Protein AF-A0A7S1R643-F1 (afdb_monomer_lite)

Radius of gyration: 16.11 Å; chains: 1; bounding box: 36×35×41 Å

Structure (mmCIF, N/CA/C/O backbone):
data_AF-A0A7S1R643-F1
#
_entry.id   AF-A0A7S1R643-F1
#
loop_
_atom_site.group_PDB
_atom_site.id
_atom_site.type_symbol
_atom_site.label_atom_id
_atom_site.label_alt_id
_atom_site.label_comp_id
_atom_site.label_asym_id
_atom_site.label_entity_id
_atom_site.label_seq_id
_atom_site.pdbx_PDB_ins_code
_atom_site.Cartn_x
_atom_site.Cartn_y
_atom_site.Cartn_z
_atom_site.occupancy
_atom_site.B_iso_or_equiv
_atom_site.auth_seq_id
_atom_site.auth_comp_id
_atom_site.auth_asym_id
_atom_site.auth_atom_id
_atom_site.pdbx_PDB_model_num
ATOM 1 N N . ALA A 1 1 ? -11.268 12.284 -13.250 1.00 63.97 1 ALA A N 1
ATOM 2 C CA . ALA A 1 1 ? -10.699 11.170 -14.042 1.00 63.97 1 ALA A CA 1
ATOM 3 C C . ALA A 1 1 ? -11.154 9.835 -13.455 1.00 63.97 1 ALA A C 1
ATOM 5 O O . ALA A 1 1 ? -11.367 9.806 -12.249 1.00 63.97 1 ALA A O 1
ATOM 6 N N . PRO A 1 2 ? -11.327 8.762 -14.242 1.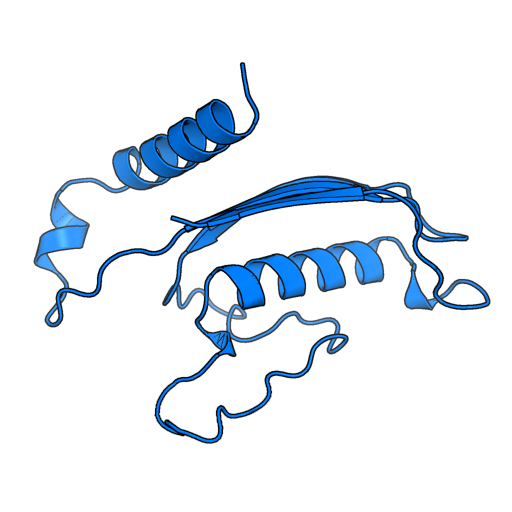00 91.31 2 PRO A N 1
ATOM 7 C CA . PRO A 1 2 ? -11.520 7.398 -13.732 1.00 91.31 2 PRO A CA 1
ATOM 8 C C . PRO A 1 2 ? -10.365 6.959 -12.813 1.00 91.31 2 PRO A C 1
ATOM 10 O O . PRO A 1 2 ? -9.262 7.489 -12.933 1.00 91.31 2 PRO A O 1
ATOM 13 N N . PHE A 1 3 ? -10.613 6.018 -11.897 1.00 91.69 3 PHE A N 1
ATOM 14 C CA . PHE A 1 3 ? -9.604 5.502 -10.952 1.00 91.69 3 PHE A CA 1
ATOM 15 C C . PHE A 1 3 ? -8.356 4.970 -11.669 1.00 91.69 3 PHE A C 1
ATOM 17 O O . PHE A 1 3 ? -7.246 5.406 -11.386 1.00 91.69 3 PHE A O 1
ATOM 24 N N . GLU A 1 4 ? -8.552 4.118 -12.673 1.00 93.38 4 GLU A N 1
ATOM 25 C CA . GLU A 1 4 ? -7.471 3.535 -13.470 1.00 93.38 4 GLU A CA 1
ATOM 26 C C . GLU A 1 4 ? -6.634 4.593 -14.202 1.00 93.38 4 GLU A C 1
ATOM 28 O O . GLU A 1 4 ? -5.409 4.535 -14.194 1.00 93.38 4 GLU A O 1
ATOM 33 N N . ALA A 1 5 ? -7.269 5.634 -14.749 1.00 94.12 5 ALA A N 1
ATOM 34 C CA . ALA A 1 5 ? -6.550 6.723 -15.407 1.00 94.12 5 ALA A CA 1
ATOM 35 C C . ALA A 1 5 ? -5.639 7.494 -14.434 1.00 94.12 5 ALA A C 1
ATOM 37 O O . ALA A 1 5 ? -4.560 7.937 -14.820 1.00 94.12 5 ALA A O 1
ATOM 38 N N . ARG A 1 6 ? -6.051 7.648 -13.165 1.00 95.00 6 ARG A N 1
ATOM 39 C CA . ARG A 1 6 ? -5.197 8.249 -12.126 1.00 95.00 6 ARG A CA 1
ATOM 40 C C . ARG A 1 6 ? -4.049 7.324 -11.740 1.00 95.00 6 ARG A C 1
ATOM 42 O O . ARG A 1 6 ? -2.932 7.808 -11.577 1.00 95.00 6 ARG A O 1
ATOM 49 N N . ALA A 1 7 ? -4.318 6.025 -11.632 1.00 94.12 7 ALA A N 1
ATOM 50 C CA . ALA A 1 7 ? -3.311 5.016 -11.335 1.00 94.12 7 ALA A CA 1
ATOM 51 C C . ALA A 1 7 ? -2.208 4.998 -12.408 1.00 94.12 7 ALA A C 1
ATOM 53 O O . ALA A 1 7 ? -1.032 5.172 -12.088 1.00 94.12 7 ALA A O 1
ATOM 54 N N . LEU A 1 8 ? -2.607 4.929 -13.683 1.00 94.44 8 LEU A N 1
ATOM 55 C CA . LEU A 1 8 ? -1.712 5.009 -14.837 1.00 94.44 8 LEU A CA 1
ATOM 56 C C . LEU A 1 8 ? -0.927 6.321 -14.856 1.00 94.44 8 LEU A C 1
ATOM 58 O O . LEU A 1 8 ? 0.294 6.302 -14.966 1.00 94.44 8 LEU A O 1
ATOM 62 N N . ALA A 1 9 ? -1.598 7.464 -14.678 1.00 93.94 9 ALA A N 1
ATOM 63 C CA . ALA A 1 9 ? -0.919 8.756 -14.635 1.00 93.94 9 ALA A CA 1
ATOM 64 C C . ALA A 1 9 ? 0.134 8.813 -13.517 1.00 93.94 9 ALA A C 1
ATOM 66 O O . ALA A 1 9 ? 1.222 9.350 -13.723 1.00 93.94 9 ALA A O 1
ATOM 67 N N . ARG A 1 10 ? -0.155 8.237 -12.343 1.00 93.06 10 ARG A N 1
ATOM 68 C CA . ARG A 1 10 ? 0.787 8.203 -11.221 1.00 93.06 10 ARG A CA 1
ATOM 69 C C . ARG A 1 10 ? 1.989 7.305 -11.508 1.00 93.06 10 ARG A C 1
ATOM 71 O O . ARG A 1 10 ? 3.106 7.723 -11.222 1.00 93.06 10 ARG A O 1
ATOM 78 N N . ALA A 1 11 ? 1.772 6.132 -12.101 1.00 91.06 11 ALA A N 1
ATOM 79 C CA . ALA A 1 11 ? 2.850 5.240 -12.528 1.00 91.06 11 ALA A CA 1
ATOM 80 C C . ALA A 1 11 ? 3.733 5.893 -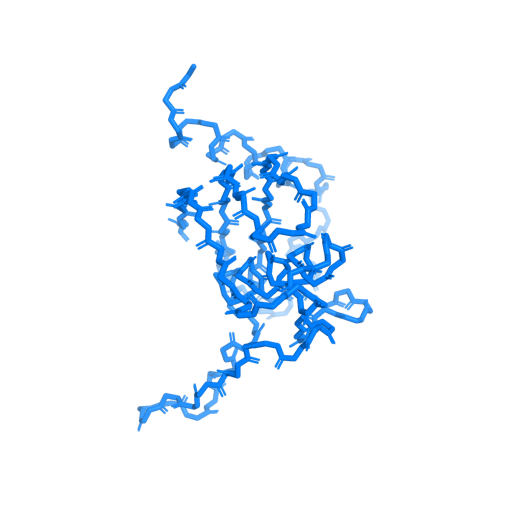13.608 1.00 91.06 11 ALA A C 1
ATOM 82 O O . ALA A 1 11 ? 4.955 5.903 -13.482 1.00 91.06 11 ALA A O 1
ATOM 83 N N . CYS A 1 12 ? 3.131 6.541 -14.613 1.00 90.44 12 CYS A N 1
ATOM 84 C CA . CYS A 1 12 ? 3.874 7.267 -15.645 1.00 90.44 12 CYS A CA 1
ATOM 85 C C . CYS A 1 12 ? 4.709 8.419 -15.070 1.00 90.44 12 CYS A C 1
ATOM 87 O O . CYS A 1 12 ? 5.827 8.641 -15.526 1.00 90.44 12 CYS A O 1
ATOM 89 N N . LEU A 1 13 ? 4.189 9.152 -14.078 1.00 90.06 13 LEU A N 1
ATOM 90 C CA . LEU A 1 13 ? 4.943 10.207 -13.394 1.00 90.06 13 LEU A CA 1
ATOM 91 C C . LEU A 1 13 ? 6.142 9.644 -12.619 1.00 90.06 13 LEU A C 1
ATOM 93 O O . LEU A 1 13 ? 7.225 10.225 -12.678 1.00 90.06 13 LEU A O 1
ATOM 97 N N . GLU A 1 14 ? 5.960 8.519 -11.923 1.00 87.50 14 GLU A N 1
ATOM 98 C CA . GLU A 1 14 ? 7.034 7.830 -11.197 1.00 87.50 14 GLU A CA 1
ATOM 99 C C . GLU A 1 14 ? 8.140 7.357 -12.153 1.00 87.50 14 GLU A C 1
ATOM 101 O O . GLU A 1 14 ? 9.325 7.546 -11.877 1.00 87.50 14 GLU A O 1
ATOM 106 N N . ASP A 1 15 ? 7.764 6.811 -13.312 1.00 84.56 15 ASP A N 1
ATOM 107 C CA . ASP A 1 15 ? 8.714 6.421 -14.356 1.00 84.56 15 ASP A CA 1
ATOM 108 C C . ASP A 1 15 ? 9.416 7.629 -14.990 1.00 84.56 15 ASP A C 1
ATOM 110 O O . ASP A 1 15 ? 10.628 7.589 -15.200 1.00 84.56 15 ASP A O 1
ATOM 114 N N . ALA A 1 16 ? 8.684 8.710 -15.279 1.00 84.12 16 ALA A N 1
ATOM 115 C CA . ALA A 1 16 ? 9.235 9.914 -15.903 1.00 84.12 16 ALA A CA 1
ATOM 116 C C . ALA A 1 16 ? 10.231 10.650 -14.994 1.00 84.12 16 ALA A C 1
ATOM 118 O O . ALA A 1 16 ? 11.204 11.222 -15.485 1.00 84.12 16 ALA A O 1
ATOM 119 N N . GLY A 1 17 ? 10.025 10.613 -13.673 1.00 80.62 17 GLY A N 1
ATOM 120 C CA . GLY A 1 17 ? 10.959 11.178 -12.694 1.00 80.62 17 GLY A CA 1
ATOM 121 C C . GLY A 1 17 ? 12.300 10.438 -12.622 1.00 80.62 17 GLY A C 1
ATOM 122 O O . GLY A 1 17 ? 13.278 10.968 -12.094 1.00 80.62 17 GLY A O 1
ATOM 123 N N . ARG A 1 18 ? 12.377 9.224 -13.174 1.00 72.69 18 ARG A N 1
ATOM 124 C CA . ARG A 1 18 ? 13.587 8.405 -13.207 1.00 72.69 18 ARG A CA 1
ATOM 125 C C . ARG A 1 18 ? 14.220 8.579 -14.594 1.00 72.69 18 ARG A C 1
ATOM 127 O O . ARG A 1 18 ? 13.810 7.940 -15.557 1.00 72.69 18 ARG A O 1
ATOM 134 N N . GLY A 1 19 ? 15.217 9.462 -14.709 1.00 66.25 19 GLY A N 1
ATOM 135 C CA . GLY A 1 19 ? 15.917 9.744 -15.977 1.00 66.25 19 GLY A CA 1
ATOM 136 C C . GLY A 1 19 ? 16.524 8.501 -16.655 1.00 66.25 19 GLY A C 1
ATOM 137 O O . GLY A 1 19 ? 16.715 7.477 -16.011 1.00 66.25 19 GLY A O 1
ATOM 138 N N . GLU A 1 20 ? 16.871 8.574 -17.946 1.00 63.66 20 GLU A N 1
ATOM 139 C CA . GLU A 1 20 ? 17.223 7.418 -18.811 1.00 63.66 20 GLU A CA 1
ATOM 140 C C . GLU A 1 20 ? 18.264 6.422 -18.249 1.00 63.66 20 GLU A C 1
ATOM 142 O O . GLU A 1 20 ? 18.293 5.248 -18.635 1.00 63.66 20 GLU A O 1
ATOM 147 N N . ASP A 1 21 ? 19.098 6.867 -17.312 1.00 63.34 21 ASP A N 1
ATOM 148 C CA . ASP A 1 21 ? 20.229 6.128 -16.759 1.00 63.34 21 ASP A CA 1
ATOM 149 C C . ASP A 1 21 ? 19.823 4.928 -15.875 1.00 63.34 21 ASP A C 1
ATOM 151 O O . ASP A 1 21 ? 20.577 3.960 -15.746 1.00 63.34 21 ASP A O 1
ATOM 155 N N . TRP A 1 22 ? 18.607 4.908 -15.307 1.00 62.34 22 TRP A N 1
ATOM 156 C CA . TRP A 1 22 ? 18.188 3.791 -14.442 1.00 62.34 22 TRP A CA 1
ATOM 157 C C . TRP A 1 22 ? 17.994 2.475 -15.204 1.00 62.34 22 TRP A C 1
ATOM 159 O O . TRP A 1 22 ? 18.207 1.405 -14.629 1.00 62.34 22 TRP A O 1
ATOM 169 N N . ARG A 1 23 ? 17.595 2.531 -16.487 1.00 60.12 23 ARG A N 1
ATOM 170 C CA . ARG A 1 23 ? 17.365 1.334 -17.321 1.00 60.12 23 ARG A CA 1
ATOM 171 C C . ARG A 1 23 ? 18.673 0.631 -17.669 1.00 60.12 23 ARG A C 1
ATOM 173 O O . ARG A 1 23 ? 18.705 -0.591 -17.741 1.00 60.12 23 ARG A O 1
ATOM 180 N N . ARG A 1 24 ? 19.754 1.400 -17.841 1.00 58.62 24 ARG A N 1
ATOM 181 C CA . ARG A 1 24 ? 21.076 0.903 -18.258 1.00 58.62 24 ARG A CA 1
ATOM 182 C C . ARG A 1 24 ? 21.870 0.250 -17.125 1.00 58.62 24 ARG A C 1
ATOM 184 O O . ARG A 1 24 ? 22.777 -0.527 -17.389 1.00 58.62 24 ARG A O 1
ATOM 191 N N . ARG A 1 25 ? 21.522 0.536 -15.867 1.00 59.12 25 ARG A N 1
ATOM 192 C CA . ARG A 1 25 ? 22.227 0.030 -14.674 1.00 59.12 25 ARG A CA 1
ATOM 193 C C . ARG A 1 25 ? 21.755 -1.347 -14.191 1.00 59.12 25 ARG A C 1
ATOM 195 O O . ARG A 1 25 ? 22.261 -1.830 -13.181 1.00 59.12 25 ARG A O 1
ATOM 202 N N . ARG A 1 26 ? 20.787 -1.991 -14.857 1.00 57.75 26 ARG A N 1
ATOM 203 C CA . ARG A 1 26 ? 20.270 -3.304 -14.435 1.00 57.75 26 ARG A CA 1
ATOM 204 C C . ARG A 1 26 ? 20.862 -4.442 -15.270 1.00 57.75 26 ARG A C 1
ATOM 206 O O . ARG A 1 26 ? 20.676 -4.493 -16.476 1.00 57.75 26 ARG A O 1
ATOM 213 N N . PHE A 1 27 ? 21.497 -5.396 -14.586 1.00 54.88 27 PHE A N 1
ATOM 214 C CA . PHE A 1 27 ? 21.971 -6.670 -15.153 1.00 54.88 27 PHE A CA 1
ATOM 215 C C . PHE A 1 27 ? 20.822 -7.638 -15.511 1.00 54.88 27 PHE A C 1
ATOM 217 O O . PHE A 1 27 ? 21.023 -8.573 -16.277 1.00 54.88 27 PHE A O 1
ATOM 224 N N . PHE A 1 28 ? 19.617 -7.412 -14.967 1.00 57.28 28 PHE A N 1
ATOM 225 C CA . PHE A 1 28 ? 18.402 -8.185 -15.238 1.00 57.28 28 PHE A CA 1
ATOM 226 C C . PHE A 1 28 ? 17.243 -7.254 -15.617 1.00 57.28 28 PHE A C 1
ATOM 228 O O . PHE A 1 28 ? 16.871 -6.362 -14.847 1.00 57.28 28 PHE A O 1
ATOM 235 N N . PHE A 1 29 ? 16.637 -7.494 -16.781 1.00 59.78 29 PHE A N 1
ATOM 236 C CA . PHE A 1 29 ? 15.412 -6.825 -17.216 1.00 59.78 29 PHE A CA 1
ATOM 237 C C . PHE A 1 29 ? 14.211 -7.484 -16.524 1.00 59.78 29 PHE A C 1
ATOM 239 O O . PHE A 1 29 ? 13.629 -8.436 -17.034 1.00 59.78 29 PHE A O 1
ATOM 246 N N . LYS A 1 30 ? 13.879 -7.030 -15.311 1.00 67.00 30 LYS A N 1
ATOM 247 C CA . LYS A 1 30 ? 12.588 -7.346 -14.687 1.00 67.00 30 LYS A CA 1
ATOM 248 C C . LYS A 1 30 ? 11.589 -6.255 -15.033 1.00 67.00 30 LYS A C 1
ATOM 250 O O . LYS A 1 30 ? 11.874 -5.075 -14.811 1.00 67.00 30 LYS A O 1
ATOM 255 N N . GLU A 1 31 ? 10.441 -6.680 -15.546 1.00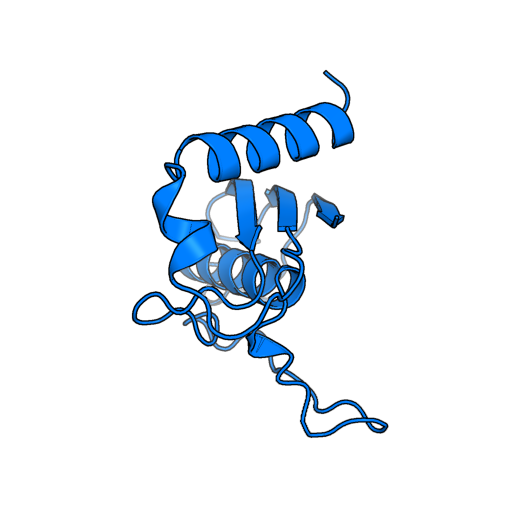 77.06 31 GLU A N 1
ATOM 256 C CA . GLU A 1 31 ? 9.283 -5.819 -15.740 1.00 77.06 31 GLU A CA 1
ATOM 257 C C . GLU A 1 31 ? 8.864 -5.204 -14.400 1.00 77.06 31 GLU A C 1
ATOM 259 O O . GLU A 1 31 ? 8.935 -5.842 -13.336 1.00 77.06 31 GLU A O 1
ATOM 264 N N . ARG A 1 32 ? 8.526 -3.917 -14.456 1.00 81.81 32 ARG A N 1
ATOM 265 C CA . ARG A 1 32 ? 8.082 -3.168 -13.289 1.00 81.81 32 ARG A CA 1
ATOM 266 C C . ARG A 1 32 ? 6.599 -3.403 -13.119 1.00 81.81 32 ARG A C 1
ATOM 268 O O . ARG A 1 32 ? 5.831 -3.160 -14.037 1.00 81.81 32 ARG A O 1
ATOM 275 N N . VAL A 1 33 ? 6.242 -3.839 -11.927 1.00 89.06 33 VAL A N 1
ATOM 276 C CA . VAL A 1 33 ? 4.864 -4.020 -11.498 1.00 89.06 33 VAL A CA 1
ATOM 277 C C . VAL A 1 33 ? 4.591 -2.922 -10.492 1.00 89.06 33 VAL A C 1
ATOM 279 O O . VAL A 1 33 ? 5.289 -2.825 -9.478 1.00 89.06 33 VAL A O 1
ATOM 282 N N . TYR A 1 34 ? 3.599 -2.093 -10.782 1.00 92.06 34 TYR A N 1
ATOM 283 C CA . TYR A 1 34 ? 3.129 -1.057 -9.882 1.00 92.06 34 TYR A CA 1
ATOM 284 C C . TYR A 1 34 ? 1.848 -1.505 -9.186 1.00 92.06 34 TYR A C 1
ATOM 286 O O . TYR A 1 34 ? 1.007 -2.164 -9.784 1.00 92.06 34 TYR A O 1
ATOM 294 N N . CYS A 1 35 ? 1.681 -1.105 -7.929 1.00 94.69 35 CYS A N 1
ATOM 295 C CA . CYS A 1 35 ? 0.432 -1.207 -7.191 1.00 94.69 35 CYS A CA 1
ATOM 296 C C . CYS A 1 35 ? 0.043 0.184 -6.696 1.00 94.69 35 CYS A C 1
ATOM 298 O O . CYS A 1 35 ? 0.720 0.767 -5.845 1.00 94.69 35 CYS A O 1
ATOM 300 N N . TYR A 1 36 ? -1.050 0.715 -7.230 1.00 95.94 36 TYR A N 1
ATOM 301 C CA . TYR A 1 36 ? -1.655 1.966 -6.798 1.00 95.94 36 TYR A CA 1
ATOM 302 C C . TYR A 1 36 ? -2.856 1.676 -5.906 1.00 95.94 36 TYR A C 1
ATOM 304 O O . TYR A 1 36 ? -3.673 0.813 -6.229 1.00 95.94 36 TYR A O 1
ATOM 312 N N . ALA A 1 37 ? -2.993 2.418 -4.812 1.00 96.62 37 ALA A N 1
ATOM 313 C CA . ALA A 1 37 ? -4.158 2.328 -3.949 1.00 96.62 37 ALA A CA 1
ATOM 314 C C . ALA A 1 37 ? -4.720 3.711 -3.621 1.00 96.62 37 ALA A C 1
ATOM 316 O O . ALA A 1 37 ? -3.964 4.641 -3.356 1.00 96.62 37 ALA A O 1
ATOM 317 N N . GLU A 1 38 ? -6.047 3.819 -3.586 1.00 97.38 38 GLU A N 1
ATOM 318 C CA . GLU A 1 38 ? -6.784 4.923 -2.965 1.00 97.38 38 GLU A CA 1
ATOM 319 C C . GLU A 1 38 ? -7.600 4.365 -1.809 1.00 97.38 38 GLU A C 1
ATOM 321 O O . GLU A 1 38 ? -8.278 3.347 -1.964 1.00 97.38 38 GLU A O 1
ATOM 326 N N . PHE A 1 39 ? -7.550 5.027 -0.661 1.00 97.12 39 PHE A N 1
ATOM 327 C CA . PHE A 1 39 ? -8.192 4.535 0.548 1.00 97.12 39 PHE A CA 1
ATOM 328 C C . PHE A 1 39 ? -8.896 5.651 1.313 1.00 97.12 39 PHE A C 1
ATOM 330 O O . PHE A 1 39 ? -8.471 6.808 1.314 1.00 97.12 39 PHE A O 1
ATOM 337 N N . ASP A 1 40 ? -9.992 5.267 1.952 1.00 97.31 40 ASP A N 1
ATOM 338 C CA . ASP A 1 40 ? -10.731 6.037 2.943 1.00 97.31 40 ASP A CA 1
ATOM 339 C C . ASP A 1 40 ? -11.141 5.047 4.040 1.00 97.31 40 ASP A C 1
ATOM 341 O O . ASP A 1 40 ? -12.036 4.219 3.842 1.00 97.31 40 ASP A O 1
ATOM 345 N N . LEU A 1 41 ? -10.390 5.060 5.138 1.00 94.88 41 LEU A N 1
ATOM 346 C CA . LEU A 1 41 ? -10.456 4.092 6.224 1.00 94.88 41 LEU A CA 1
ATOM 347 C C . LEU A 1 41 ? -10.730 4.803 7.542 1.00 94.88 41 LEU A C 1
ATOM 349 O O . LEU A 1 41 ? -10.173 5.859 7.827 1.00 94.88 41 LEU A O 1
ATOM 353 N N . ASP A 1 42 ? -11.559 4.174 8.357 1.00 93.50 42 ASP A N 1
ATOM 354 C CA . ASP A 1 42 ? -11.991 4.654 9.658 1.00 93.50 42 ASP A CA 1
ATOM 355 C C . ASP A 1 42 ? -11.638 3.591 10.711 1.00 93.50 42 ASP A C 1
ATOM 357 O O . ASP A 1 42 ? -12.390 2.623 10.902 1.00 93.50 42 ASP A O 1
ATOM 361 N N . PRO A 1 43 ? -10.437 3.667 11.316 1.00 89.69 43 PRO A N 1
ATOM 362 C CA . PRO A 1 43 ? -10.083 2.806 12.431 1.00 89.69 43 PRO A CA 1
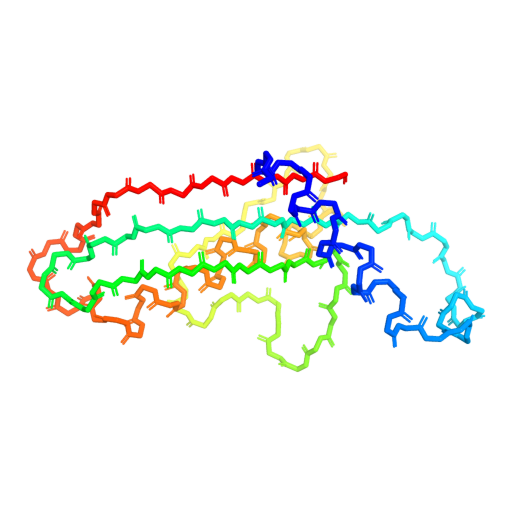ATOM 363 C C . PRO A 1 43 ? -10.920 3.205 13.647 1.00 89.69 43 PRO A C 1
ATOM 365 O O . PRO A 1 43 ? -10.892 4.353 14.087 1.00 89.69 43 PRO A O 1
ATOM 368 N N . ALA A 1 44 ? -11.661 2.254 14.217 1.00 86.44 44 ALA A N 1
ATOM 369 C CA . ALA A 1 44 ? -12.457 2.506 15.412 1.00 86.44 44 ALA A CA 1
ATOM 370 C C . ALA A 1 44 ? -11.536 3.041 16.513 1.00 86.44 44 ALA A C 1
ATOM 372 O O . ALA A 1 44 ? -10.591 2.356 16.866 1.00 86.44 44 ALA A O 1
ATOM 373 N N . GLY A 1 45 ? -11.788 4.247 17.030 1.00 80.62 45 GLY A N 1
ATOM 374 C CA . GLY A 1 45 ? -10.969 4.867 18.080 1.00 80.62 45 GLY A CA 1
ATOM 375 C C . GLY A 1 45 ? -9.611 5.427 17.632 1.00 80.62 45 GLY A C 1
ATOM 376 O O . GLY A 1 45 ? -8.810 5.775 18.496 1.00 80.62 45 GLY A O 1
ATOM 377 N N . GLY A 1 46 ? -9.358 5.520 16.323 1.00 85.25 46 GLY A N 1
ATOM 378 C CA . GLY A 1 46 ? -8.173 6.151 15.742 1.00 85.25 46 GLY A CA 1
ATOM 379 C C . GLY A 1 46 ? -8.501 7.360 14.861 1.00 85.25 46 GLY A C 1
ATOM 380 O O . GLY A 1 46 ? -9.638 7.830 14.812 1.00 85.25 46 GLY A O 1
ATOM 381 N N . GLU A 1 47 ? -7.492 7.871 14.155 1.00 90.94 47 GLU A N 1
ATOM 382 C CA . GLU A 1 47 ? -7.672 8.933 13.158 1.00 90.94 47 GLU A CA 1
ATOM 383 C C . GLU A 1 47 ? -8.146 8.355 11.817 1.00 90.94 47 GLU A C 1
ATOM 385 O O . GLU A 1 47 ? -7.607 7.364 11.320 1.00 90.94 47 GLU A O 1
ATOM 390 N N . ARG A 1 48 ? -9.142 8.998 11.195 1.00 94.25 48 ARG A N 1
ATOM 391 C CA . ARG A 1 48 ? -9.595 8.638 9.849 1.00 94.25 48 ARG A CA 1
ATOM 392 C C . ARG A 1 48 ? -8.476 8.861 8.833 1.00 94.25 48 ARG A C 1
ATOM 394 O O . ARG A 1 48 ? -7.944 9.959 8.702 1.00 94.25 48 ARG A O 1
ATOM 401 N N . LEU A 1 49 ? -8.199 7.844 8.030 1.00 95.06 49 LEU A N 1
ATOM 402 C CA . LEU A 1 49 ? -7.151 7.854 7.020 1.00 95.06 49 LEU A CA 1
ATOM 403 C C . LEU A 1 49 ? -7.742 7.980 5.623 1.00 95.06 49 LEU A C 1
ATOM 405 O O . LEU A 1 49 ? -8.484 7.112 5.171 1.00 95.06 49 LEU A O 1
ATOM 409 N N . ARG A 1 50 ? -7.359 9.030 4.897 1.00 97.19 50 ARG A N 1
ATOM 410 C CA . ARG A 1 50 ? -7.724 9.204 3.490 1.00 97.19 50 ARG A CA 1
ATOM 411 C C . ARG A 1 50 ? -6.505 9.568 2.667 1.00 97.19 50 ARG A C 1
ATOM 413 O O . ARG A 1 50 ? -5.805 10.524 2.987 1.00 97.19 50 ARG A O 1
ATOM 420 N N . GLY A 1 51 ? -6.283 8.855 1.572 1.00 96.12 51 GLY A N 1
ATOM 421 C CA . GLY A 1 51 ? -5.140 9.144 0.722 1.00 96.12 51 GLY A CA 1
ATOM 422 C C . GLY A 1 51 ? -4.982 8.193 -0.445 1.00 96.12 51 GLY A C 1
ATOM 423 O O . GLY A 1 51 ? -5.892 7.450 -0.817 1.00 96.12 51 GLY A O 1
ATOM 424 N N . SER A 1 52 ? -3.793 8.251 -1.032 1.00 95.94 52 SER A N 1
ATOM 425 C CA . SER A 1 52 ? -3.367 7.327 -2.069 1.00 95.94 52 SER A CA 1
ATOM 426 C C . SER A 1 52 ? -1.890 7.002 -1.927 1.00 95.94 52 SER A C 1
ATOM 428 O O . SER A 1 52 ? -1.117 7.871 -1.527 1.00 95.94 52 SER A O 1
ATOM 430 N N . LEU A 1 53 ? -1.494 5.799 -2.326 1.00 94.19 53 LEU A N 1
ATOM 431 C CA . LEU A 1 53 ? -0.103 5.357 -2.342 1.00 94.19 53 LEU A CA 1
ATOM 432 C C . LEU A 1 53 ? 0.216 4.621 -3.646 1.00 94.19 53 LEU A C 1
ATOM 434 O O . LEU A 1 53 ? -0.676 4.107 -4.320 1.00 94.19 53 LEU A O 1
ATOM 438 N N . LEU A 1 54 ? 1.497 4.603 -4.005 1.00 92.81 54 LEU A N 1
ATOM 439 C CA . LEU A 1 54 ? 2.034 3.850 -5.134 1.00 92.81 54 LEU A CA 1
ATOM 440 C C . LEU A 1 54 ? 3.234 3.042 -4.638 1.00 92.81 54 LEU A C 1
ATOM 442 O O . LEU A 1 54 ? 4.116 3.582 -3.962 1.00 92.81 54 LEU A O 1
ATOM 446 N N . ARG A 1 55 ? 3.269 1.756 -4.979 1.00 91.06 55 ARG A N 1
ATOM 447 C CA . ARG A 1 55 ? 4.408 0.869 -4.732 1.00 91.06 55 ARG A CA 1
ATOM 448 C C . ARG A 1 55 ? 4.838 0.164 -6.003 1.00 91.06 55 ARG A C 1
ATOM 450 O O . ARG A 1 55 ? 4.036 -0.029 -6.906 1.00 91.06 55 ARG A O 1
ATOM 457 N N . GLU A 1 56 ? 6.115 -0.186 -6.060 1.00 88.38 56 GLU A N 1
ATOM 458 C CA . GLU A 1 56 ? 6.757 -0.871 -7.181 1.00 88.38 56 GLU A CA 1
ATOM 459 C C . GLU A 1 56 ? 7.373 -2.170 -6.663 1.00 88.38 56 GLU A C 1
ATOM 461 O O . GLU A 1 56 ? 7.950 -2.205 -5.571 1.00 88.38 56 GLU A O 1
ATOM 466 N N . ASN A 1 57 ? 7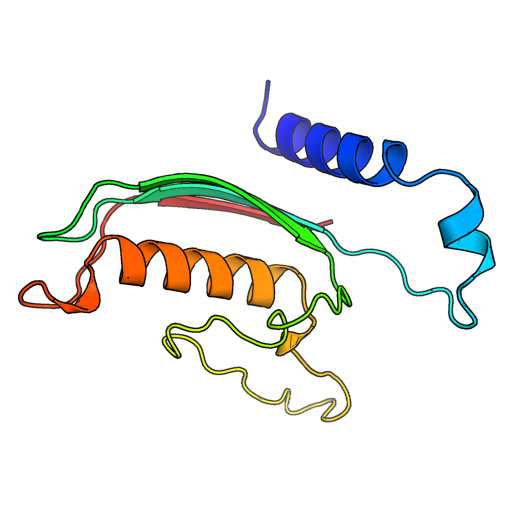.300 -3.237 -7.452 1.00 85.62 57 ASN A N 1
ATOM 467 C CA . ASN A 1 57 ? 8.021 -4.459 -7.139 1.00 85.62 57 ASN A CA 1
ATOM 468 C C . ASN A 1 57 ? 9.541 -4.212 -7.067 1.00 85.62 57 ASN A C 1
ATOM 470 O O . ASN A 1 57 ? 10.117 -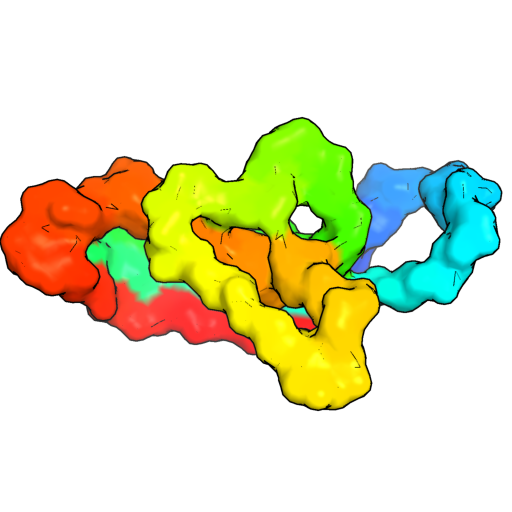3.393 -7.780 1.00 85.62 57 ASN A O 1
ATOM 474 N N . SER A 1 58 ? 10.237 -4.992 -6.243 1.00 75.12 58 SER A N 1
ATOM 475 C CA . SER A 1 58 ? 11.710 -4.973 -6.154 1.00 75.12 58 SER A CA 1
ATOM 476 C C . SER A 1 58 ? 12.359 -3.656 -5.676 1.00 75.12 58 SER A C 1
ATOM 478 O O . SER A 1 58 ? 13.584 -3.543 -5.759 1.00 75.12 58 SER A O 1
ATOM 480 N N . PHE A 1 59 ? 11.612 -2.663 -5.177 1.00 62.25 59 PHE A N 1
ATOM 481 C CA . PHE A 1 59 ? 12.228 -1.478 -4.569 1.00 62.25 59 PHE A CA 1
ATOM 482 C C . PHE A 1 59 ? 12.854 -1.830 -3.206 1.00 62.25 59 PHE A C 1
ATOM 484 O O . PHE A 1 59 ? 12.172 -2.313 -2.309 1.00 62.25 59 PHE A O 1
ATOM 491 N N . LEU A 1 60 ? 14.166 -1.601 -3.071 1.00 55.66 60 LEU A N 1
ATOM 492 C CA . LEU A 1 60 ? 14.995 -1.914 -1.896 1.00 55.66 60 LEU A CA 1
ATOM 493 C C . LEU A 1 60 ? 15.479 -0.622 -1.208 1.00 55.66 60 LEU A C 1
ATOM 495 O O . LEU A 1 60 ? 16.677 -0.425 -1.019 1.00 55.66 60 LEU A O 1
ATOM 499 N N . GLY A 1 61 ? 14.574 0.301 -0.873 1.00 53.44 61 GLY A N 1
ATOM 500 C CA . GLY A 1 61 ? 14.922 1.390 0.053 1.00 53.44 61 GLY A CA 1
ATOM 501 C C . GLY A 1 61 ? 15.257 0.832 1.447 1.00 53.44 61 GLY A C 1
ATOM 502 O O . GLY A 1 61 ? 14.774 -0.245 1.811 1.00 53.44 61 GLY A O 1
ATOM 503 N N . GLU A 1 62 ? 16.059 1.528 2.255 1.00 46.38 62 GLU A N 1
ATOM 504 C CA . GLU A 1 62 ? 16.291 1.110 3.648 1.00 46.38 62 GLU A CA 1
ATOM 505 C C . GLU A 1 62 ? 14.955 0.993 4.410 1.00 46.38 62 GLU A C 1
ATOM 507 O O . GLU A 1 62 ? 14.150 1.922 4.437 1.00 46.38 62 GLU A O 1
ATOM 512 N N . GLY A 1 63 ? 14.694 -0.177 5.008 1.00 51.84 63 GLY A N 1
ATOM 513 C CA . GLY A 1 63 ? 13.476 -0.445 5.789 1.00 51.84 63 GLY A CA 1
ATOM 514 C C . GLY A 1 63 ? 12.230 -0.873 4.997 1.00 51.84 63 GLY A C 1
ATOM 515 O O . GLY A 1 63 ? 11.147 -0.884 5.570 1.00 51.84 63 GLY A O 1
ATOM 516 N N . THR A 1 64 ? 12.354 -1.233 3.714 1.00 52.91 64 THR A N 1
ATOM 517 C CA . THR A 1 64 ? 11.210 -1.524 2.810 1.00 52.91 64 THR A CA 1
ATOM 518 C C . THR A 1 64 ? 10.777 -2.993 2.726 1.00 52.91 64 THR A C 1
ATOM 520 O O . THR A 1 64 ? 9.767 -3.297 2.098 1.00 52.91 64 THR A O 1
ATOM 523 N N . ARG A 1 65 ? 11.510 -3.923 3.354 1.00 57.28 65 ARG A N 1
ATOM 524 C CA . ARG A 1 65 ? 11.280 -5.372 3.178 1.00 57.28 65 ARG A CA 1
ATOM 525 C C . ARG A 1 65 ? 10.012 -5.920 3.839 1.00 57.28 65 ARG A C 1
ATOM 527 O O . ARG A 1 65 ? 9.635 -7.038 3.539 1.00 57.28 65 ARG A O 1
ATOM 534 N N . ALA A 1 66 ? 9.362 -5.180 4.727 1.00 60.56 66 ALA A N 1
ATOM 535 C CA . ALA A 1 66 ? 8.042 -5.490 5.276 1.00 60.56 66 ALA A CA 1
ATOM 536 C C . ALA A 1 66 ? 7.580 -4.289 6.106 1.00 60.56 66 ALA A C 1
ATOM 538 O O . ALA A 1 66 ? 8.417 -3.598 6.690 1.00 60.56 66 ALA A O 1
ATOM 539 N N . GLY A 1 67 ? 6.267 -4.054 6.165 1.00 61.38 67 GLY A N 1
ATOM 540 C CA . GLY A 1 67 ? 5.695 -3.003 7.010 1.00 61.38 67 GLY A CA 1
ATOM 541 C C . GLY A 1 67 ? 6.118 -3.175 8.470 1.00 61.38 67 GLY A C 1
ATOM 542 O O . GLY A 1 67 ? 6.158 -4.296 8.991 1.00 61.38 67 GLY A O 1
ATOM 543 N N . ARG A 1 68 ? 6.464 -2.065 9.122 1.00 69.69 68 ARG A N 1
ATOM 544 C CA . ARG A 1 68 ? 6.992 -2.026 10.496 1.00 69.69 68 ARG A CA 1
ATOM 545 C C . ARG A 1 68 ? 5.978 -2.500 11.535 1.00 69.69 68 ARG A C 1
ATOM 547 O O . ARG A 1 68 ? 6.383 -2.962 12.598 1.00 69.69 68 ARG A O 1
ATOM 554 N N . ALA A 1 69 ? 4.685 -2.429 11.229 1.00 70.38 69 ALA A N 1
ATOM 555 C CA . ALA A 1 69 ? 3.622 -2.820 12.141 1.00 70.38 69 ALA A CA 1
ATOM 556 C C . ALA A 1 69 ? 3.625 -4.331 12.427 1.00 70.38 69 ALA A C 1
ATOM 558 O O . ALA A 1 69 ? 3.163 -4.765 13.480 1.00 70.38 69 ALA A O 1
ATOM 559 N N . GLY A 1 70 ? 4.106 -5.175 11.505 1.00 72.19 70 GLY A N 1
ATOM 560 C CA . GLY A 1 70 ? 4.030 -6.636 11.659 1.00 72.19 70 GLY A CA 1
ATOM 561 C C . GLY A 1 70 ? 2.593 -7.186 11.647 1.00 72.19 70 GLY A C 1
ATOM 562 O O . GLY A 1 70 ? 2.339 -8.266 12.173 1.00 72.19 70 GLY A O 1
ATOM 563 N N . LEU A 1 71 ? 1.638 -6.434 11.082 1.00 78.19 71 LEU A N 1
ATOM 564 C CA . LEU A 1 71 ? 0.238 -6.857 10.909 1.00 78.19 71 LEU A CA 1
ATOM 565 C C . LEU A 1 71 ? 0.052 -7.857 9.762 1.00 78.19 71 LEU A C 1
ATOM 567 O O . LEU A 1 71 ? -0.923 -8.605 9.745 1.00 78.19 71 LEU A O 1
ATOM 571 N N . LEU A 1 72 ? 0.980 -7.876 8.807 1.00 81.25 72 LEU A N 1
ATOM 572 C CA . LEU A 1 72 ? 0.951 -8.774 7.662 1.00 81.25 72 LEU A CA 1
ATOM 573 C C . LEU A 1 72 ? 2.097 -9.762 7.737 1.00 81.25 72 LEU A C 1
ATOM 575 O O . LEU A 1 72 ? 3.229 -9.416 8.072 1.00 81.25 72 LEU A O 1
ATOM 579 N N . ARG A 1 73 ? 1.803 -10.995 7.337 1.00 82.31 73 ARG A N 1
ATOM 580 C CA . ARG A 1 73 ? 2.796 -12.047 7.187 1.00 82.31 73 ARG A CA 1
ATOM 581 C C . ARG A 1 73 ? 2.774 -12.545 5.753 1.00 82.31 73 ARG A C 1
ATOM 583 O O . ARG A 1 73 ? 1.738 -12.991 5.265 1.00 82.31 73 ARG A O 1
ATOM 590 N N . ALA A 1 74 ? 3.920 -12.480 5.084 1.00 82.56 74 ALA A N 1
ATOM 591 C CA . ALA A 1 74 ? 4.084 -13.140 3.800 1.00 82.56 74 ALA A CA 1
ATOM 592 C C . ALA A 1 74 ? 4.049 -14.662 4.004 1.00 82.56 74 ALA A C 1
ATOM 594 O O . ALA A 1 74 ? 4.702 -15.194 4.903 1.00 82.56 74 ALA A O 1
ATOM 595 N N . ALA A 1 75 ? 3.280 -15.355 3.169 1.00 81.19 75 ALA A N 1
ATOM 596 C CA . ALA A 1 75 ? 3.277 -16.810 3.093 1.00 81.19 75 ALA A CA 1
ATOM 597 C C . ALA A 1 75 ? 4.040 -17.250 1.840 1.00 81.19 75 ALA A C 1
ATOM 599 O O . ALA A 1 75 ? 3.847 -16.664 0.770 1.00 81.19 75 ALA A O 1
ATOM 600 N N . ALA A 1 76 ? 4.880 -18.277 1.974 1.00 77.81 76 ALA A N 1
ATOM 601 C CA . ALA A 1 76 ? 5.552 -18.892 0.836 1.00 77.81 76 ALA A CA 1
ATOM 602 C C . ALA A 1 76 ? 4.514 -19.506 -0.114 1.00 77.81 76 ALA A C 1
ATOM 604 O O . ALA A 1 76 ? 3.512 -20.074 0.328 1.00 77.81 76 ALA A O 1
ATOM 605 N N . LEU A 1 77 ? 4.736 -19.366 -1.422 1.00 73.81 77 LEU A N 1
ATOM 606 C CA . LEU A 1 77 ? 3.874 -19.999 -2.413 1.00 73.81 77 LEU A CA 1
ATOM 607 C C . LEU A 1 77 ? 4.252 -21.479 -2.538 1.00 73.81 77 LEU A C 1
ATOM 609 O O . LEU A 1 77 ? 5.437 -21.776 -2.675 1.00 73.81 77 LEU A O 1
ATOM 613 N N . PRO A 1 78 ? 3.275 -22.402 -2.587 1.00 75.12 78 PRO A N 1
ATOM 614 C CA . PRO A 1 78 ? 3.548 -23.840 -2.637 1.00 75.12 78 PRO A CA 1
ATOM 615 C C . PRO A 1 78 ? 4.262 -24.299 -3.920 1.00 75.12 78 PRO A C 1
ATOM 617 O O . PRO A 1 78 ? 4.719 -25.431 -3.992 1.00 75.12 78 PRO A O 1
ATOM 620 N N . ILE A 1 79 ? 4.339 -23.440 -4.942 1.00 77.19 79 ILE A N 1
ATOM 621 C CA . ILE A 1 79 ? 4.872 -23.772 -6.272 1.00 77.19 79 ILE A CA 1
ATOM 622 C C . ILE A 1 79 ? 6.281 -23.201 -6.478 1.00 77.19 79 ILE A C 1
ATOM 624 O O . ILE A 1 79 ? 7.047 -23.724 -7.283 1.00 77.19 79 ILE A O 1
ATOM 628 N N . ASN A 1 80 ? 6.636 -22.114 -5.788 1.00 73.25 80 ASN A N 1
ATOM 629 C CA . ASN A 1 80 ? 7.919 -21.454 -6.001 1.00 73.25 80 ASN A CA 1
ATOM 630 C C . ASN A 1 80 ? 8.383 -20.719 -4.741 1.00 73.25 80 ASN A C 1
ATOM 632 O O . ASN A 1 80 ? 7.996 -19.578 -4.485 1.00 73.25 80 ASN A O 1
ATOM 636 N N . GLU A 1 81 ? 9.255 -21.377 -3.982 1.00 74.38 81 GLU A N 1
ATOM 637 C CA . GLU A 1 81 ? 9.879 -20.826 -2.776 1.00 74.38 81 GLU A CA 1
ATOM 638 C C . GLU A 1 81 ? 10.888 -19.707 -3.084 1.00 74.38 81 GLU A C 1
ATOM 640 O O . GLU A 1 81 ? 11.246 -18.938 -2.196 1.00 74.38 81 GLU A O 1
ATOM 645 N N . LEU A 1 82 ? 11.314 -19.565 -4.346 1.00 75.31 82 LEU A N 1
ATOM 646 C CA . LEU A 1 82 ? 12.219 -18.496 -4.779 1.00 75.31 82 LEU A CA 1
ATOM 647 C C . LEU A 1 82 ? 11.491 -17.154 -4.965 1.00 75.31 82 LEU A C 1
ATOM 649 O O . LEU A 1 82 ? 12.140 -16.124 -5.164 1.00 75.31 82 LEU A O 1
ATOM 653 N N . VAL A 1 83 ? 10.152 -17.143 -4.923 1.00 75.38 83 VAL A N 1
ATOM 654 C CA . VAL A 1 83 ? 9.358 -15.911 -4.991 1.00 75.38 83 VAL A CA 1
ATOM 655 C C . VAL A 1 83 ? 9.198 -15.333 -3.593 1.00 75.38 83 VAL A C 1
ATOM 657 O O . VAL A 1 83 ? 8.326 -15.729 -2.818 1.00 75.38 83 VAL A O 1
ATOM 660 N N . ASP A 1 84 ? 10.011 -14.326 -3.300 1.00 80.88 84 ASP A N 1
ATOM 661 C CA . ASP A 1 84 ? 9.840 -13.509 -2.107 1.00 80.88 84 ASP A CA 1
ATOM 662 C C . ASP A 1 84 ? 8.658 -12.539 -2.287 1.00 80.88 84 ASP A C 1
ATOM 664 O O . ASP A 1 84 ? 8.780 -11.477 -2.907 1.00 80.88 84 ASP A O 1
ATOM 668 N N . ARG A 1 85 ? 7.495 -12.905 -1.730 1.00 83.06 85 ARG A N 1
ATOM 669 C CA . ARG A 1 85 ? 6.271 -12.086 -1.788 1.00 83.06 85 ARG A CA 1
ATOM 670 C C . ARG A 1 85 ? 6.410 -10.735 -1.103 1.00 83.06 85 ARG A C 1
ATOM 672 O O . ARG A 1 85 ? 5.626 -9.841 -1.408 1.00 83.06 85 ARG A O 1
ATOM 679 N N . THR A 1 86 ? 7.383 -10.561 -0.212 1.00 84.00 86 THR A N 1
ATOM 680 C CA . THR A 1 86 ? 7.612 -9.258 0.419 1.00 84.00 86 THR A CA 1
ATOM 681 C C . THR A 1 86 ? 8.071 -8.200 -0.585 1.00 84.00 86 THR A C 1
ATOM 683 O O . THR A 1 86 ? 7.886 -7.005 -0.368 1.00 84.00 86 THR A O 1
ATOM 686 N N . LEU A 1 87 ? 8.594 -8.637 -1.734 1.00 83.69 87 LEU A N 1
ATOM 687 C CA . LEU A 1 87 ? 9.045 -7.775 -2.821 1.00 83.69 87 LEU A CA 1
ATOM 688 C C . LEU A 1 87 ? 7.953 -7.478 -3.860 1.00 83.69 87 LEU A C 1
ATOM 690 O O . LEU A 1 87 ? 8.212 -6.707 -4.785 1.00 83.69 87 LEU A O 1
ATOM 694 N N . CYS A 1 88 ? 6.759 -8.065 -3.732 1.00 87.62 88 CYS A N 1
ATOM 695 C CA . CYS A 1 88 ? 5.616 -7.768 -4.597 1.00 87.62 88 CYS A CA 1
ATOM 696 C C . CYS A 1 88 ? 5.054 -6.374 -4.290 1.00 87.62 88 CYS A C 1
ATOM 698 O O . CYS A 1 88 ? 4.954 -5.980 -3.126 1.00 87.62 88 CYS A O 1
ATOM 700 N N . ALA A 1 89 ? 4.643 -5.647 -5.329 1.00 89.75 89 ALA A N 1
ATOM 701 C CA . ALA A 1 89 ? 4.131 -4.286 -5.192 1.00 89.75 89 ALA A CA 1
ATOM 702 C C . ALA A 1 89 ? 2.879 -4.230 -4.302 1.00 89.75 89 ALA A C 1
ATOM 704 O O . ALA A 1 89 ? 2.745 -3.338 -3.468 1.00 89.75 89 ALA A O 1
ATOM 705 N N . GLU A 1 90 ? 1.991 -5.215 -4.429 1.00 91.31 90 GLU A N 1
ATOM 706 C CA . GLU A 1 90 ? 0.740 -5.304 -3.677 1.00 91.31 90 GLU A CA 1
ATOM 707 C C . GLU A 1 90 ? 0.986 -5.622 -2.204 1.00 91.31 90 GLU A C 1
ATOM 709 O O . GLU A 1 90 ? 0.330 -5.063 -1.327 1.00 91.31 90 GLU A O 1
ATOM 714 N N . PHE A 1 91 ? 1.958 -6.494 -1.914 1.00 89.50 91 PHE A N 1
ATOM 715 C CA . PHE A 1 91 ? 2.325 -6.797 -0.532 1.00 89.50 91 PHE A CA 1
ATOM 716 C C . PHE A 1 91 ? 2.926 -5.568 0.147 1.00 89.50 91 PHE A C 1
ATOM 718 O O . PHE A 1 91 ? 2.574 -5.268 1.287 1.00 89.50 91 PHE A O 1
ATOM 725 N N . GLN A 1 92 ? 3.792 -4.833 -0.552 1.00 88.44 92 GLN A N 1
ATOM 726 C CA . GLN A 1 92 ? 4.351 -3.580 -0.047 1.00 88.44 92 GLN A CA 1
ATOM 727 C C . GLN A 1 92 ? 3.268 -2.516 0.161 1.00 88.44 92 GLN A C 1
ATOM 729 O O . GLN A 1 92 ? 3.264 -1.857 1.197 1.00 88.44 92 GLN A O 1
ATOM 734 N N . ALA A 1 93 ? 2.330 -2.375 -0.781 1.00 90.81 93 ALA A N 1
ATOM 735 C CA . ALA A 1 93 ? 1.212 -1.437 -0.680 1.00 90.81 93 ALA A CA 1
ATOM 736 C C . ALA A 1 93 ? 0.321 -1.744 0.530 1.00 90.81 93 ALA A C 1
ATOM 738 O O . ALA A 1 93 ? 0.004 -0.852 1.316 1.00 90.81 93 ALA A O 1
ATOM 739 N N . LEU A 1 94 ? -0.045 -3.015 0.718 1.00 90.50 94 LEU A N 1
ATOM 740 C CA . LEU A 1 94 ? -0.846 -3.430 1.865 1.00 90.50 94 LEU A CA 1
ATOM 741 C C . LEU A 1 94 ? -0.067 -3.277 3.178 1.00 90.50 94 LEU A C 1
ATOM 743 O O . LEU A 1 94 ? -0.636 -2.860 4.181 1.00 90.50 94 LEU A O 1
ATOM 747 N N . SER A 1 95 ? 1.235 -3.573 3.168 1.00 90.31 95 SER A N 1
ATOM 748 C CA . SER A 1 95 ? 2.116 -3.409 4.331 1.00 90.31 95 SER A CA 1
ATOM 749 C C . SER A 1 95 ? 2.198 -1.961 4.793 1.00 90.31 95 SER A C 1
ATOM 751 O O . SER A 1 95 ? 2.044 -1.696 5.979 1.00 90.31 95 SER A O 1
ATOM 753 N N . GLU A 1 96 ? 2.382 -1.022 3.867 1.00 90.31 96 GLU A N 1
ATOM 754 C CA . GLU A 1 96 ? 2.363 0.404 4.189 1.00 90.31 96 GLU A CA 1
ATOM 755 C C . GLU A 1 96 ? 0.990 0.849 4.701 1.00 90.31 96 GLU A C 1
ATOM 757 O O . GLU A 1 96 ? 0.913 1.613 5.657 1.00 90.31 96 GLU A O 1
ATOM 762 N N . LEU A 1 97 ? -0.104 0.349 4.120 1.00 90.75 97 LEU A N 1
ATOM 763 C CA . LEU A 1 97 ? -1.447 0.665 4.607 1.00 90.75 97 LEU A CA 1
ATOM 764 C C . LEU A 1 97 ? -1.658 0.178 6.050 1.00 90.75 97 LEU A C 1
ATOM 766 O O . LEU A 1 97 ? -2.274 0.872 6.856 1.00 90.75 97 LEU A O 1
ATOM 770 N N . CYS A 1 98 ? -1.113 -0.989 6.394 1.00 89.81 98 CYS A N 1
ATOM 771 C CA . CYS A 1 98 ? -1.085 -1.483 7.765 1.00 89.81 98 CYS A CA 1
ATOM 772 C C . CYS A 1 98 ? -0.241 -0.601 8.696 1.00 89.81 98 CYS A C 1
ATOM 774 O O . CYS A 1 98 ? -0.664 -0.364 9.825 1.00 89.81 98 CYS A O 1
ATOM 776 N N . ASP A 1 99 ? 0.904 -0.095 8.237 1.00 89.44 99 ASP A N 1
ATOM 777 C CA . ASP A 1 99 ? 1.732 0.841 9.010 1.00 89.44 99 ASP A CA 1
ATOM 778 C C . ASP A 1 99 ? 0.998 2.164 9.266 1.00 89.44 99 ASP A C 1
ATOM 780 O O . ASP A 1 99 ? 1.042 2.692 10.375 1.00 89.44 99 ASP A O 1
ATOM 784 N N . LEU A 1 100 ? 0.270 2.675 8.268 1.00 91.31 100 LEU A N 1
ATOM 785 C CA . LEU A 1 100 ? -0.570 3.864 8.417 1.00 91.31 100 LEU A CA 1
ATOM 786 C C . LEU A 1 100 ? -1.693 3.636 9.433 1.00 91.31 100 LEU A C 1
ATOM 788 O O . LEU A 1 100 ? -1.928 4.491 10.282 1.00 91.31 100 LEU A O 1
ATOM 792 N N . LEU A 1 101 ? -2.364 2.482 9.379 1.00 89.50 101 LEU A N 1
ATOM 793 C CA . LEU A 1 101 ? -3.407 2.120 10.343 1.00 89.50 101 LEU A CA 1
ATOM 794 C C . LEU A 1 101 ? -2.862 2.011 11.769 1.00 89.50 101 LEU A C 1
ATOM 796 O O . LEU A 1 101 ? -3.508 2.471 12.710 1.00 89.50 101 LEU A O 1
ATOM 800 N N . ASP A 1 102 ? -1.678 1.422 11.931 1.00 88.06 102 ASP A N 1
ATOM 801 C CA . ASP A 1 102 ? -1.016 1.331 13.230 1.00 88.06 102 ASP A CA 1
ATOM 802 C C . ASP A 1 102 ? -0.678 2.724 13.779 1.00 88.06 102 ASP A C 1
ATOM 804 O O . ASP A 1 102 ? -1.043 3.053 14.908 1.00 88.06 102 ASP A O 1
ATOM 808 N N . ALA A 1 103 ? -0.093 3.586 12.940 1.00 88.69 103 ALA A N 1
ATOM 809 C CA . ALA A 1 103 ? 0.214 4.973 13.286 1.00 88.69 103 ALA A CA 1
ATOM 810 C C . ALA A 1 103 ? -1.039 5.804 13.615 1.00 88.69 103 ALA A C 1
ATOM 812 O O . ALA A 1 103 ? -0.985 6.676 14.478 1.00 88.69 103 ALA A O 1
ATOM 813 N N . ALA A 1 104 ? -2.175 5.502 12.981 1.00 89.12 104 ALA A N 1
ATOM 814 C CA . ALA A 1 104 ? -3.467 6.124 13.266 1.00 89.12 104 ALA A CA 1
ATOM 815 C C . ALA A 1 104 ? -4.130 5.614 14.559 1.00 89.12 104 ALA A C 1
ATOM 817 O O . ALA A 1 104 ? -5.230 6.050 14.895 1.00 89.12 104 ALA A O 1
ATOM 818 N N . GLY A 1 105 ? -3.493 4.689 15.285 1.00 85.50 105 GLY A N 1
ATOM 819 C CA . GLY A 1 105 ? -3.977 4.186 16.569 1.00 85.50 105 GLY A CA 1
ATOM 820 C C . GLY A 1 105 ? -4.911 2.979 16.475 1.00 85.50 105 GLY A C 1
ATOM 821 O O . GLY A 1 105 ? -5.500 2.596 17.487 1.00 85.50 105 GLY A O 1
ATOM 822 N N . ALA A 1 106 ? -5.021 2.322 15.312 1.00 82.81 106 ALA A N 1
ATOM 823 C CA . ALA A 1 106 ? -5.921 1.178 15.131 1.00 82.81 106 ALA A CA 1
ATOM 824 C C . ALA A 1 106 ? -5.635 0.012 16.099 1.00 82.81 106 ALA A C 1
ATOM 826 O O . ALA A 1 106 ? -6.547 -0.738 16.443 1.00 82.81 106 ALA A O 1
ATOM 827 N N . ARG A 1 107 ? -4.389 -0.146 16.573 1.00 73.44 107 ARG A N 1
ATOM 828 C CA . ARG A 1 107 ? -4.025 -1.168 17.573 1.00 73.44 107 ARG A CA 1
ATOM 829 C C . ARG A 1 107 ? -4.427 -0.829 19.006 1.00 73.44 107 ARG A C 1
ATOM 831 O O . ARG A 1 107 ? -4.614 -1.745 19.801 1.00 73.44 107 ARG A O 1
ATOM 838 N N . GLY A 1 108 ? -4.511 0.455 19.350 1.00 66.50 108 GLY A N 1
ATOM 839 C CA . GLY A 1 108 ? -4.773 0.909 20.720 1.00 66.50 108 GLY A CA 1
ATOM 840 C C . GLY A 1 108 ? -6.255 0.926 21.088 1.00 66.50 108 GLY A C 1
ATOM 841 O O . GLY A 1 108 ? -6.603 0.926 22.268 1.00 66.50 108 GLY A O 1
ATOM 842 N N . ALA A 1 109 ? -7.136 0.927 20.093 1.00 61.03 109 ALA A N 1
ATOM 843 C CA . ALA A 1 109 ? -8.564 1.028 20.306 1.00 61.03 109 ALA A CA 1
ATOM 844 C C . ALA A 1 109 ? -9.230 -0.339 20.500 1.00 61.03 109 ALA A C 1
ATOM 846 O O . ALA A 1 109 ? -8.920 -1.320 19.818 1.00 61.03 109 ALA A O 1
ATOM 847 N N . ALA A 1 110 ? -10.174 -0.395 21.442 1.00 52.34 110 ALA A N 1
ATOM 848 C CA . ALA A 1 110 ? -10.881 -1.605 21.846 1.00 52.34 110 ALA A CA 1
ATOM 849 C C . ALA A 1 110 ? -11.508 -2.337 20.640 1.00 52.34 110 ALA A C 1
ATOM 851 O O . ALA A 1 110 ? -12.583 -1.984 20.158 1.00 52.34 110 ALA A O 1
ATOM 852 N N . GLY A 1 111 ? -10.824 -3.380 20.161 1.00 61.91 111 GLY A N 1
ATOM 853 C CA . GLY A 1 111 ? -11.323 -4.308 19.146 1.00 61.91 111 GLY A CA 1
ATOM 854 C C . GLY A 1 111 ? -10.653 -4.252 17.772 1.00 61.91 111 GLY A C 1
ATOM 855 O O . GLY A 1 111 ? -11.031 -5.066 16.932 1.00 61.91 111 GLY A O 1
ATOM 856 N N . GLY A 1 112 ? -9.691 -3.352 17.522 1.00 71.06 112 GLY A N 1
ATOM 857 C CA . GLY A 1 112 ? -8.878 -3.357 16.291 1.00 71.06 112 GLY A CA 1
ATOM 858 C C . GLY A 1 112 ? -9.671 -3.324 14.977 1.00 71.06 112 GLY A C 1
ATOM 859 O O . GLY A 1 112 ? -9.189 -3.790 13.944 1.00 71.06 112 GLY A O 1
ATOM 860 N N . ARG A 1 113 ? -10.922 -2.848 15.012 1.00 83.75 113 ARG A N 1
ATOM 861 C CA . ARG A 1 113 ? -11.809 -2.828 13.847 1.00 83.75 113 ARG A CA 1
ATOM 862 C C . ARG A 1 113 ? -11.495 -1.620 12.980 1.00 83.75 113 ARG A C 1
ATOM 864 O O . ARG A 1 113 ? -11.384 -0.507 13.478 1.00 83.75 113 ARG A O 1
ATOM 871 N N . VAL A 1 114 ? -11.436 -1.847 11.676 1.00 88.88 114 VAL A N 1
ATOM 872 C CA . VAL A 1 114 ? -11.280 -0.803 10.662 1.00 88.88 114 VAL A CA 1
ATOM 873 C C . VAL A 1 114 ? -12.455 -0.920 9.701 1.00 88.88 114 VAL A C 1
ATOM 875 O O . VAL A 1 114 ? -12.736 -2.012 9.205 1.00 88.88 114 VAL A O 1
ATOM 878 N N . ALA A 1 115 ? -13.154 0.184 9.461 1.00 91.88 115 ALA A N 1
ATOM 879 C CA . ALA A 1 115 ? -14.209 0.285 8.457 1.00 91.88 115 ALA A CA 1
ATOM 880 C C . ALA A 1 115 ? -13.740 1.140 7.272 1.00 91.88 115 ALA A C 1
ATOM 882 O O . ALA A 1 115 ? -12.751 1.860 7.371 1.00 91.88 115 ALA A O 1
ATOM 883 N N . GLY A 1 116 ? -14.448 1.071 6.145 1.00 93.00 116 GLY A N 1
ATOM 884 C CA . GLY A 1 116 ? -14.178 1.910 4.977 1.00 93.00 116 GLY A CA 1
ATOM 885 C C . GLY A 1 116 ? -13.866 1.109 3.720 1.00 93.00 116 GLY A C 1
ATOM 886 O O . GLY A 1 116 ? -14.293 -0.037 3.574 1.00 93.00 116 GLY A O 1
ATOM 887 N N . ALA A 1 117 ? -13.158 1.740 2.787 1.00 94.88 117 ALA A N 1
ATOM 888 C CA . ALA A 1 117 ? -12.846 1.152 1.495 1.00 94.88 117 ALA A CA 1
ATOM 889 C C . ALA A 1 117 ? -11.420 1.484 1.050 1.00 94.88 117 ALA A C 1
ATOM 891 O O . ALA A 1 117 ? -10.957 2.618 1.164 1.00 94.88 117 ALA A O 1
ATOM 892 N N . ALA A 1 118 ? -10.766 0.492 0.454 1.00 94.44 118 ALA A N 1
ATOM 893 C CA . ALA A 1 118 ? -9.542 0.661 -0.311 1.00 94.44 118 ALA A CA 1
ATOM 894 C C . ALA A 1 118 ? -9.762 0.087 -1.713 1.00 94.44 118 ALA A C 1
ATOM 896 O O . ALA A 1 118 ? -10.318 -1.001 -1.873 1.00 94.44 118 ALA A O 1
ATOM 897 N N . ARG A 1 119 ? -9.354 0.836 -2.734 1.00 94.94 119 ARG A N 1
ATOM 898 C CA . ARG A 1 119 ? -9.370 0.405 -4.134 1.00 94.94 119 ARG A CA 1
ATOM 899 C C . ARG A 1 119 ? -7.942 0.255 -4.602 1.00 94.94 119 ARG A C 1
ATOM 901 O O . ARG A 1 119 ? -7.137 1.148 -4.358 1.00 94.94 119 ARG A O 1
ATOM 908 N N . LEU A 1 120 ? -7.657 -0.852 -5.277 1.00 94.44 120 LEU A N 1
ATOM 909 C CA . LEU A 1 120 ? -6.323 -1.182 -5.753 1.00 94.44 120 LEU A CA 1
ATOM 910 C C . LEU A 1 120 ? -6.326 -1.360 -7.268 1.00 94.44 120 LEU A C 1
ATOM 912 O O . LEU A 1 120 ? -7.284 -1.877 -7.843 1.00 94.44 120 LEU A O 1
ATOM 916 N N . TRP A 1 121 ? -5.240 -0.924 -7.890 1.00 95.19 121 TRP A N 1
ATOM 917 C CA . TRP A 1 121 ? -4.898 -1.175 -9.282 1.00 95.19 121 TRP A CA 1
ATOM 918 C C . TRP A 1 121 ? -3.477 -1.725 -9.328 1.00 95.19 121 TRP A C 1
ATOM 920 O O . TRP A 1 121 ? -2.596 -1.186 -8.656 1.00 95.19 121 TRP A O 1
ATOM 930 N N . ALA A 1 122 ? -3.269 -2.776 -10.114 1.00 92.25 122 ALA A N 1
ATOM 931 C CA . ALA A 1 122 ? -1.961 -3.358 -10.370 1.00 92.25 122 ALA A CA 1
ATOM 932 C C . ALA A 1 122 ? -1.731 -3.452 -11.884 1.00 92.25 122 ALA A C 1
ATOM 934 O O . ALA A 1 122 ? -2.685 -3.726 -12.618 1.00 92.25 122 ALA A O 1
ATOM 935 N N . SER A 1 123 ? -0.495 -3.188 -12.322 1.00 87.19 123 SER A N 1
ATOM 936 C CA . SER A 1 123 ? -0.067 -3.213 -13.732 1.00 87.19 123 SER A CA 1
ATOM 937 C C . SER A 1 123 ? 0.668 -4.488 -14.103 1.00 87.19 123 SER A C 1
ATOM 939 O O . SER A 1 123 ? 1.636 -4.795 -13.367 1.00 87.19 123 SER A O 1
#

Sequence (123 aa):
APFEARALARACLEDAGRGEDWRRRRFFFKERVYCYAEFDLDPAGGERLRGSLLRENSFLGEGTRAGRAGLLRAAALPINELVDRTLCAEFQALSELCDLLDAAGARGAAGGRVAGAARLWAS

Secondary structure (DSSP, 8-state):
--HHHHHHHHHHHHHHTS-THHHHT-SS-PPP-EEEEEEEEEETTS--EEEEEEEETT---TT-SS-TT-------BTTBTT--GGGSHHHHHHHHHHHHHHHTTTTTSTT--EEEEEEEEE-

Organism: Alexandrium catenella (NCBI:txid2925)

pLDDT: mean 81.35, std 13.46, range [46.38, 97.38]

Foldseek 3Di:
DDPVVVQVVVVVVVVVVDPPVVCVPDPDDDDKKKKKKFWFKDQAVFDTDGDMDMFIAPDDDVPQQFAPLPPDDDDQDPVDNPDSCSRDNVRSRVRVVSNVCVVRVLVVDPPSDMDTDMDMDMD